Protein AF-A0A8T5UFG6-F1 (afdb_monomer_lite)

Secondary structure (DSSP, 8-state):
-HHHHHHHHHHHHHHHHHHHHHHHHHHHHHHHHHHHHHSTTSEEEHHHHHHHH---HHHHHHHHHHHHHTTS--SEEETTTTEEES-TTHHHH--HHHHHHHHHS-HHHHHHHHHHHHHHHHHHHHHHHHHHHHHHHHHHHHHTTS-HHHHHHHHHHHHHHHHHHHHHHHHHTT-

Sequence (175 aa):
LIKDFDIFINEFQDILIEKVKSSEEQILKAYVQMAIKAVARQVLTLNFLQNELKIKKQVIQKHLISLISADQLSGKYDPLLGIYYENPEALKELDEKELEVMTKMNFRVHRIIKRLKVFGNQYGSIFAIFSPLLAVVYYLFMLTGQNPGTILISGFFIGVLLFYILFKKRKEDKM

Structure (mmCIF, N/CA/C/O backbone):
data_AF-A0A8T5UFG6-F1
#
_entry.id   AF-A0A8T5UFG6-F1
#
loop_
_atom_site.group_PDB
_atom_site.id
_atom_site.type_symbol
_atom_site.label_atom_id
_atom_site.label_alt_id
_atom_site.label_comp_id
_atom_site.label_asym_id
_atom_site.label_entity_id
_atom_site.label_seq_id
_atom_site.pdbx_PDB_ins_code
_atom_site.Cartn_x
_atom_site.Cartn_y
_atom_site.Cartn_z
_atom_site.occupancy
_atom_site.B_iso_or_equiv
_atom_site.auth_seq_id
_atom_site.auth_comp_id
_atom_site.auth_asym_id
_atom_site.auth_atom_id
_atom_site.pdbx_PDB_model_num
ATOM 1 N N . LEU A 1 1 ? 32.143 6.592 -35.087 1.00 62.88 1 LEU A N 1
ATOM 2 C CA . LEU A 1 1 ? 32.709 6.502 -33.719 1.00 62.88 1 LEU A CA 1
ATOM 3 C C . LEU A 1 1 ? 31.945 7.360 -32.717 1.00 62.88 1 LEU A C 1
ATOM 5 O O . LEU A 1 1 ? 31.210 6.773 -31.946 1.00 62.88 1 LEU A O 1
ATOM 9 N N . ILE A 1 2 ? 32.033 8.700 -32.735 1.00 75.69 2 ILE A N 1
ATOM 10 C CA . ILE A 1 2 ? 31.283 9.535 -31.764 1.00 75.69 2 ILE A CA 1
ATOM 11 C C . ILE A 1 2 ? 29.762 9.437 -31.990 1.00 75.69 2 ILE A C 1
ATOM 13 O O . ILE A 1 2 ? 29.034 9.129 -31.059 1.00 75.69 2 ILE A O 1
ATOM 17 N N . LYS A 1 3 ? 29.289 9.558 -33.242 1.00 81.44 3 LYS A N 1
ATOM 18 C CA . LYS A 1 3 ? 27.859 9.391 -33.575 1.00 81.44 3 LYS A CA 1
ATOM 19 C C . LYS A 1 3 ? 27.294 8.012 -33.221 1.00 81.44 3 LYS A C 1
ATOM 21 O O . LYS A 1 3 ? 26.177 7.930 -32.733 1.00 81.44 3 LYS A O 1
ATOM 26 N N . ASP A 1 4 ? 28.051 6.944 -33.466 1.00 80.81 4 ASP A N 1
ATOM 27 C CA . ASP A 1 4 ? 27.601 5.577 -33.158 1.00 80.81 4 ASP A CA 1
ATOM 28 C C . ASP A 1 4 ? 27.523 5.349 -31.643 1.00 80.81 4 ASP A C 1
ATOM 30 O O . ASP A 1 4 ? 26.647 4.637 -31.164 1.00 80.81 4 ASP A O 1
ATOM 34 N N . PHE A 1 5 ? 28.408 6.001 -30.882 1.00 84.56 5 PHE A N 1
ATOM 35 C CA . PHE A 1 5 ? 28.354 6.005 -29.426 1.00 84.56 5 PHE A CA 1
ATOM 36 C C . PHE A 1 5 ? 27.149 6.800 -28.903 1.00 84.56 5 PHE A C 1
ATOM 38 O O . PHE A 1 5 ? 26.457 6.317 -28.015 1.00 84.56 5 PHE A O 1
ATOM 45 N N . ASP A 1 6 ? 26.834 7.960 -29.487 1.00 88.62 6 ASP A N 1
ATOM 46 C CA . ASP A 1 6 ? 25.639 8.734 -29.118 1.00 88.62 6 ASP A CA 1
ATOM 47 C C . ASP A 1 6 ? 24.341 7.960 -29.408 1.00 88.62 6 ASP A C 1
ATOM 49 O O . ASP A 1 6 ? 23.423 7.957 -28.588 1.00 88.62 6 ASP A O 1
ATOM 53 N N . ILE A 1 7 ? 24.271 7.256 -30.546 1.00 90.38 7 ILE A N 1
ATOM 54 C CA . ILE A 1 7 ? 23.140 6.376 -30.884 1.00 90.38 7 ILE A CA 1
ATOM 55 C C . ILE A 1 7 ? 23.021 5.248 -29.855 1.00 90.38 7 ILE A C 1
ATOM 57 O O . ILE A 1 7 ? 21.943 5.044 -29.305 1.00 90.38 7 ILE A O 1
ATOM 61 N N . PHE A 1 8 ? 24.130 4.579 -29.530 1.00 91.00 8 PHE A N 1
ATOM 62 C CA . PHE A 1 8 ? 24.151 3.528 -28.513 1.00 91.00 8 PHE A CA 1
ATOM 63 C C . PHE A 1 8 ? 23.683 4.030 -27.140 1.00 91.00 8 PHE A C 1
ATOM 65 O O . PHE A 1 8 ? 22.908 3.352 -26.469 1.00 91.00 8 PHE A O 1
ATOM 72 N N . ILE A 1 9 ? 24.122 5.217 -26.710 1.00 91.62 9 ILE A N 1
ATOM 73 C CA . ILE A 1 9 ? 23.697 5.798 -25.431 1.00 91.62 9 ILE A CA 1
ATOM 74 C C . ILE A 1 9 ? 22.194 6.084 -25.428 1.00 91.62 9 ILE A C 1
ATOM 76 O O . ILE A 1 9 ? 21.539 5.790 -24.429 1.00 91.62 9 ILE A O 1
ATOM 80 N N . ASN A 1 10 ? 21.639 6.601 -26.525 1.00 91.81 10 ASN A N 1
ATOM 81 C CA . ASN A 1 10 ? 20.203 6.861 -26.629 1.00 91.81 10 ASN A CA 1
ATOM 82 C C . ASN A 1 10 ? 19.388 5.561 -26.599 1.00 91.81 10 ASN A C 1
ATOM 84 O O . ASN A 1 10 ? 18.472 5.438 -25.791 1.00 91.81 10 ASN A O 1
ATOM 88 N N . GLU A 1 11 ? 19.772 4.555 -27.390 1.00 91.81 11 GLU A N 1
ATOM 89 C CA . GLU A 1 11 ? 19.110 3.243 -27.379 1.00 91.81 11 GLU A CA 1
ATOM 90 C C . GLU A 1 11 ? 19.194 2.581 -25.998 1.00 91.81 11 GLU A C 1
ATOM 92 O O . GLU A 1 11 ? 18.217 2.032 -25.491 1.00 91.81 11 GLU A O 1
ATOM 97 N N . PHE A 1 12 ? 20.350 2.670 -25.338 1.00 91.19 12 PHE A N 1
ATOM 98 C CA . PHE A 1 12 ? 20.525 2.131 -23.996 1.00 91.19 12 PHE A CA 1
ATOM 99 C C . PHE A 1 12 ? 19.663 2.865 -22.959 1.00 91.19 12 PHE A C 1
ATOM 101 O O . PHE A 1 12 ? 19.085 2.228 -22.075 1.00 91.19 12 PHE A O 1
ATOM 108 N N . GLN A 1 13 ? 19.537 4.191 -23.065 1.00 89.81 13 GLN A N 1
ATOM 109 C CA . GLN A 1 13 ? 18.635 4.973 -22.219 1.00 89.81 13 GLN A CA 1
ATOM 110 C C . GLN A 1 13 ? 17.173 4.577 -22.432 1.00 89.81 13 GLN A C 1
ATOM 112 O O . GLN A 1 13 ? 16.456 4.396 -21.447 1.00 89.81 13 GLN A O 1
ATOM 117 N N . ASP A 1 14 ? 16.748 4.368 -23.676 1.00 91.50 14 ASP A N 1
ATOM 118 C CA . ASP A 1 14 ? 15.386 3.934 -23.992 1.00 91.50 14 ASP A CA 1
ATOM 119 C C . ASP A 1 14 ? 15.078 2.557 -23.387 1.00 91.50 14 ASP A C 1
ATOM 121 O O . ASP A 1 14 ? 14.054 2.383 -22.717 1.00 91.50 14 ASP A O 1
ATOM 125 N N . ILE A 1 15 ? 16.009 1.603 -23.510 1.00 92.12 15 ILE A N 1
ATOM 126 C CA . ILE A 1 15 ? 15.894 0.274 -22.887 1.00 92.12 15 ILE A CA 1
ATOM 127 C C . ILE A 1 15 ? 15.788 0.394 -21.363 1.00 92.12 15 ILE A C 1
ATOM 129 O O . ILE A 1 15 ? 14.971 -0.285 -20.733 1.00 92.12 15 ILE A O 1
ATOM 133 N N . LEU A 1 16 ? 16.604 1.253 -20.743 1.00 89.62 16 LEU A N 1
ATOM 134 C CA . LEU A 1 16 ? 16.548 1.476 -19.300 1.00 89.62 16 LEU A CA 1
ATOM 135 C C . LEU A 1 16 ? 15.200 2.059 -18.872 1.00 89.62 16 LEU A C 1
ATOM 137 O O . LEU A 1 16 ? 14.622 1.586 -17.893 1.00 89.62 16 LEU A O 1
ATOM 141 N N . ILE A 1 17 ? 14.675 3.042 -19.603 1.00 90.38 17 ILE A N 1
ATOM 142 C CA . ILE A 1 17 ? 13.370 3.653 -19.321 1.00 90.38 17 ILE A CA 1
ATOM 143 C C . ILE A 1 17 ? 12.263 2.600 -19.405 1.00 90.38 17 ILE A C 1
ATOM 145 O O . ILE A 1 17 ? 11.424 2.505 -18.503 1.00 90.38 17 ILE A O 1
ATOM 149 N N . GLU A 1 18 ? 12.272 1.769 -20.446 1.00 90.38 18 GLU A N 1
ATOM 150 C CA . GLU A 1 18 ? 11.292 0.698 -20.606 1.00 90.38 18 GLU A CA 1
ATOM 151 C C . GLU A 1 18 ? 11.409 -0.349 -19.492 1.00 90.38 18 GLU A C 1
ATOM 153 O O . GLU A 1 18 ? 10.400 -0.785 -18.924 1.00 90.38 18 GLU A O 1
ATOM 158 N N . LYS A 1 19 ? 12.636 -0.699 -19.094 1.00 90.31 19 LYS A N 1
ATOM 159 C CA . LYS A 1 19 ? 12.868 -1.651 -18.008 1.00 90.31 19 LYS A CA 1
ATOM 160 C C . LYS A 1 19 ? 12.399 -1.117 -16.657 1.00 90.31 19 LYS A C 1
ATOM 162 O O . LYS A 1 19 ? 11.809 -1.877 -15.882 1.00 90.31 19 LYS A O 1
ATOM 167 N N . VAL A 1 20 ? 12.627 0.167 -16.380 1.00 88.00 20 VAL A N 1
ATOM 168 C CA . VAL A 1 20 ? 12.128 0.840 -15.171 1.00 88.00 20 VAL A CA 1
ATOM 169 C C . VAL A 1 20 ? 10.607 0.794 -15.159 1.00 88.00 20 VAL A C 1
ATOM 171 O O . VAL A 1 20 ? 10.026 0.312 -14.191 1.00 88.00 20 VAL A O 1
ATOM 174 N N . LYS A 1 21 ? 9.968 1.181 -16.266 1.00 89.19 21 LYS A N 1
ATOM 175 C CA . LYS A 1 21 ? 8.510 1.172 -16.409 1.00 89.19 21 LYS A CA 1
ATOM 176 C C . LYS A 1 21 ? 7.912 -0.223 -16.178 1.00 89.19 21 LYS A C 1
ATOM 178 O O . LYS A 1 21 ? 6.951 -0.374 -15.429 1.00 89.19 21 LYS A O 1
ATOM 183 N N . SER A 1 22 ? 8.500 -1.253 -16.786 1.00 89.62 22 SER A N 1
ATOM 184 C CA . SER A 1 22 ? 8.076 -2.645 -16.593 1.00 89.62 22 SER A CA 1
ATOM 185 C C . SER A 1 22 ? 8.241 -3.102 -15.137 1.00 89.62 22 SER A C 1
ATOM 187 O O . SER A 1 22 ? 7.373 -3.785 -14.591 1.00 89.62 22 SER A O 1
ATOM 189 N N . SER A 1 23 ? 9.323 -2.685 -14.475 1.00 88.12 23 SER A N 1
ATOM 190 C CA . SER A 1 23 ? 9.561 -3.001 -13.062 1.00 88.12 23 SER A CA 1
ATOM 191 C C . SER A 1 23 ? 8.552 -2.301 -12.146 1.00 88.12 23 SER A C 1
ATOM 193 O O . SER A 1 23 ? 8.026 -2.929 -11.228 1.00 88.12 23 SER A O 1
ATOM 195 N N . GLU A 1 24 ? 8.228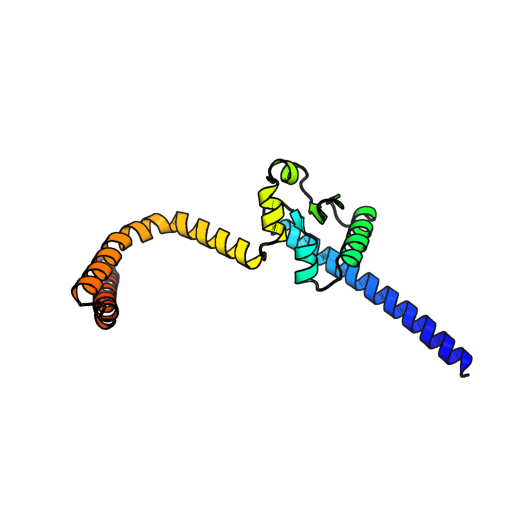 -1.032 -12.412 1.00 89.94 24 GLU A N 1
ATOM 196 C CA . GLU A 1 24 ? 7.191 -0.290 -11.686 1.00 89.94 24 GLU A CA 1
ATOM 197 C C . GLU A 1 24 ? 5.820 -0.972 -11.809 1.00 89.94 24 GLU A C 1
ATOM 199 O O . GLU A 1 24 ? 5.133 -1.141 -10.800 1.00 89.94 24 GLU A O 1
ATOM 204 N N . GLU A 1 25 ? 5.445 -1.441 -13.006 1.00 90.88 25 GLU A N 1
ATOM 205 C CA . GLU A 1 25 ? 4.206 -2.204 -13.224 1.00 90.88 25 GLU A CA 1
ATOM 206 C C . GLU A 1 25 ? 4.169 -3.502 -12.416 1.00 90.88 25 GLU A C 1
ATOM 208 O O . GLU A 1 25 ? 3.160 -3.805 -11.774 1.00 90.88 25 GLU A O 1
ATOM 213 N N . GLN A 1 26 ? 5.266 -4.260 -12.402 1.00 89.75 26 GLN A N 1
ATOM 214 C CA . GLN A 1 26 ? 5.349 -5.515 -11.652 1.00 89.75 26 GLN A CA 1
ATOM 215 C C . GLN A 1 26 ? 5.264 -5.293 -10.141 1.00 89.75 26 GLN A C 1
ATOM 217 O O . GLN A 1 26 ? 4.524 -6.004 -9.456 1.00 89.75 26 GLN A O 1
ATOM 222 N N . ILE A 1 27 ? 5.983 -4.292 -9.622 1.00 90.38 27 ILE A N 1
ATOM 223 C CA . ILE A 1 27 ? 5.945 -3.921 -8.203 1.00 90.38 27 ILE A CA 1
ATOM 224 C C . ILE A 1 27 ? 4.530 -3.495 -7.820 1.00 90.38 27 ILE A C 1
ATOM 226 O O . ILE A 1 27 ? 3.992 -3.973 -6.819 1.00 90.38 27 ILE A O 1
ATOM 230 N N . LEU A 1 28 ? 3.907 -2.635 -8.629 1.00 92.31 28 LEU A N 1
ATOM 231 C CA . LEU A 1 28 ? 2.553 -2.160 -8.382 1.00 92.31 28 LEU A CA 1
ATOM 232 C C . LEU A 1 28 ? 1.552 -3.317 -8.369 1.00 92.31 28 LEU A C 1
ATOM 234 O O . LEU A 1 28 ? 0.758 -3.415 -7.437 1.00 92.31 28 LEU A O 1
ATOM 238 N N . LYS A 1 29 ? 1.621 -4.219 -9.353 1.00 92.06 29 LYS A N 1
ATOM 239 C CA . LYS A 1 29 ? 0.773 -5.414 -9.426 1.00 92.06 29 LYS A CA 1
ATOM 240 C C . LYS A 1 29 ? 0.902 -6.271 -8.170 1.00 92.06 29 LYS A C 1
ATOM 242 O O . LYS A 1 29 ? -0.104 -6.565 -7.526 1.00 92.06 29 LYS A O 1
ATOM 247 N N . ALA A 1 30 ? 2.129 -6.654 -7.814 1.00 86.88 30 ALA A N 1
ATOM 248 C CA . ALA A 1 30 ? 2.387 -7.503 -6.655 1.00 86.88 30 ALA A CA 1
ATOM 249 C C . ALA A 1 30 ? 1.895 -6.842 -5.359 1.00 86.88 30 ALA A C 1
ATOM 251 O O . ALA A 1 30 ? 1.251 -7.483 -4.525 1.00 86.88 30 ALA A O 1
ATOM 252 N N . TYR A 1 31 ? 2.141 -5.538 -5.216 1.00 88.81 31 TYR A N 1
ATOM 253 C CA . TYR A 1 31 ? 1.712 -4.781 -4.049 1.00 88.81 31 TYR A CA 1
ATOM 254 C C . TYR A 1 31 ? 0.189 -4.672 -3.960 1.00 88.81 31 TYR A C 1
ATOM 256 O O . TYR A 1 31 ? -0.369 -4.920 -2.894 1.00 88.81 31 TYR A O 1
ATOM 264 N N . VAL A 1 32 ? -0.501 -4.355 -5.061 1.00 88.62 32 VAL A N 1
ATOM 265 C CA . VAL A 1 32 ? -1.969 -4.259 -5.105 1.00 88.62 32 VAL A CA 1
ATOM 266 C C . VAL A 1 32 ? -2.606 -5.603 -4.761 1.00 88.62 32 VAL A C 1
ATOM 268 O O . VAL A 1 32 ? -3.447 -5.648 -3.867 1.00 88.62 32 VAL A O 1
ATOM 271 N N . GLN A 1 33 ? -2.156 -6.703 -5.372 1.00 87.56 33 GLN A N 1
ATOM 272 C CA . GLN A 1 33 ? -2.685 -8.049 -5.105 1.00 87.56 33 GLN A CA 1
ATOM 273 C C . GLN A 1 33 ? -2.524 -8.479 -3.639 1.00 87.56 33 GLN A C 1
ATOM 275 O O . GLN A 1 33 ? -3.372 -9.193 -3.095 1.00 87.56 33 GLN A O 1
ATOM 280 N N . MET A 1 34 ? -1.445 -8.046 -2.983 1.00 84.94 34 MET A N 1
ATOM 281 C CA . MET A 1 34 ? -1.225 -8.281 -1.557 1.00 84.94 34 MET A CA 1
ATOM 282 C C . MET A 1 34 ? -2.084 -7.349 -0.689 1.00 84.94 34 MET A C 1
ATOM 284 O O . MET A 1 34 ? -2.760 -7.798 0.238 1.00 84.94 34 MET A O 1
ATOM 288 N N . ALA A 1 35 ? -2.050 -6.045 -0.966 1.00 81.56 35 ALA A N 1
ATOM 289 C CA . ALA A 1 35 ? -2.662 -5.020 -0.131 1.00 81.56 35 ALA A CA 1
ATOM 290 C C . ALA A 1 35 ? -4.192 -5.082 -0.174 1.00 81.56 35 ALA A C 1
ATOM 292 O O . ALA A 1 35 ? -4.830 -4.945 0.867 1.00 81.56 35 ALA A O 1
ATOM 293 N N . ILE A 1 36 ? -4.785 -5.356 -1.339 1.00 81.31 36 ILE A N 1
ATOM 294 C CA . ILE A 1 36 ? -6.241 -5.377 -1.524 1.00 81.31 36 ILE A CA 1
ATOM 295 C C . ILE A 1 36 ? -6.917 -6.426 -0.634 1.00 81.31 36 ILE A C 1
ATOM 297 O O . ILE A 1 36 ? -7.948 -6.155 -0.023 1.00 81.31 36 ILE A O 1
ATOM 301 N N . LYS A 1 37 ? -6.273 -7.586 -0.451 1.00 77.38 37 LYS A N 1
ATOM 302 C CA . LYS A 1 37 ? -6.733 -8.664 0.438 1.00 77.38 37 LYS A CA 1
ATOM 303 C C . LYS A 1 37 ? -6.608 -8.303 1.918 1.00 77.38 37 LYS A C 1
ATOM 305 O O . LYS A 1 37 ? -7.325 -8.848 2.751 1.00 77.38 37 LYS A O 1
ATOM 310 N N . ALA A 1 38 ? -5.689 -7.400 2.255 1.00 73.69 38 ALA A N 1
ATOM 311 C CA . ALA A 1 38 ? -5.420 -6.976 3.625 1.00 73.69 38 ALA A CA 1
ATOM 312 C C . ALA A 1 38 ? -6.275 -5.777 4.076 1.00 73.69 38 ALA A C 1
ATOM 314 O O . ALA A 1 38 ? -6.304 -5.465 5.273 1.00 73.69 38 ALA A O 1
ATOM 315 N N . VAL A 1 39 ? -6.947 -5.087 3.149 1.00 70.00 39 VAL A N 1
ATOM 316 C CA . VAL A 1 39 ? -7.818 -3.948 3.452 1.00 70.00 39 VAL A CA 1
ATOM 317 C C . VAL A 1 39 ? -9.261 -4.417 3.607 1.00 70.00 39 VAL A C 1
ATOM 319 O O . VAL A 1 39 ? -9.817 -5.105 2.754 1.00 70.00 39 VAL A O 1
ATOM 322 N N . ALA A 1 40 ? -9.889 -4.019 4.716 1.00 57.09 40 ALA A N 1
ATOM 323 C CA . ALA A 1 40 ? -11.307 -4.266 4.930 1.00 57.09 40 ALA A CA 1
ATOM 324 C C . ALA A 1 40 ? -12.095 -3.566 3.817 1.00 57.09 40 ALA A C 1
ATOM 326 O O . ALA A 1 40 ? -11.995 -2.348 3.703 1.00 57.09 40 ALA A O 1
ATOM 327 N N . ARG A 1 41 ? -12.857 -4.344 3.037 1.00 68.31 41 ARG A N 1
ATOM 328 C CA . ARG A 1 41 ? -13.640 -3.938 1.851 1.00 68.31 41 ARG A CA 1
ATOM 329 C C . ARG A 1 41 ? -12.914 -3.942 0.499 1.00 68.31 41 ARG A C 1
ATOM 331 O O . ARG A 1 41 ? -13.543 -3.583 -0.484 1.00 68.31 41 ARG A O 1
ATOM 338 N N . GLN A 1 42 ? -11.656 -4.391 0.413 1.00 80.38 42 GLN A N 1
ATOM 339 C CA . GLN A 1 42 ? -10.952 -4.529 -0.876 1.00 80.38 42 GLN A CA 1
ATOM 340 C C . GLN A 1 42 ? -10.967 -3.232 -1.714 1.00 80.38 42 GLN A C 1
ATOM 342 O O . GLN A 1 42 ? -11.257 -3.254 -2.910 1.00 80.38 42 GLN A O 1
ATOM 347 N N . VAL A 1 43 ? -10.652 -2.100 -1.070 1.00 82.88 43 VAL A N 1
ATOM 348 C CA . VAL A 1 43 ? -10.502 -0.782 -1.710 1.00 82.88 43 VAL A CA 1
ATOM 349 C C . VAL A 1 43 ? -9.129 -0.202 -1.375 1.00 82.88 43 VAL A C 1
ATOM 351 O O . VAL A 1 43 ? -8.707 -0.210 -0.219 1.00 82.88 43 VAL A O 1
ATOM 354 N N . LEU A 1 44 ? -8.430 0.322 -2.379 1.00 85.56 44 LEU A N 1
ATOM 355 C CA . LEU A 1 44 ? -7.141 1.000 -2.255 1.00 85.56 44 LEU A CA 1
ATOM 356 C C . LEU A 1 44 ? -7.220 2.388 -2.882 1.00 85.56 44 LEU A C 1
ATOM 358 O O . LEU A 1 44 ? -7.664 2.543 -4.015 1.00 85.56 44 LEU A O 1
ATOM 362 N N . THR A 1 45 ? -6.740 3.404 -2.170 1.00 86.25 45 THR A N 1
ATOM 363 C CA . THR A 1 45 ? -6.658 4.768 -2.705 1.00 86.25 45 THR A CA 1
ATOM 364 C C . THR A 1 45 ? -5.320 4.997 -3.407 1.00 86.25 45 THR A C 1
ATOM 366 O O . THR A 1 45 ? -4.283 4.463 -3.003 1.00 86.25 45 THR A O 1
ATOM 369 N N . LEU A 1 46 ? -5.301 5.852 -4.430 1.00 86.31 46 LEU A N 1
ATOM 370 C CA . LEU A 1 46 ? -4.058 6.269 -5.085 1.00 86.31 46 LEU A CA 1
ATOM 371 C C . LEU A 1 46 ? -3.091 6.961 -4.120 1.00 86.31 46 LEU A C 1
ATOM 373 O O . LEU A 1 46 ? -1.882 6.789 -4.244 1.00 86.31 46 LEU A O 1
ATOM 377 N N . ASN A 1 47 ? -3.605 7.728 -3.152 1.00 82.06 47 ASN A N 1
ATOM 378 C CA . ASN A 1 47 ? -2.778 8.367 -2.123 1.00 82.06 47 ASN A CA 1
ATOM 379 C C . ASN A 1 47 ? -2.020 7.326 -1.301 1.00 82.06 47 ASN A C 1
ATOM 381 O O . ASN A 1 47 ? -0.838 7.502 -1.015 1.00 82.06 47 ASN A O 1
ATOM 385 N N . PHE A 1 48 ? -2.699 6.239 -0.934 1.00 83.19 48 PHE A N 1
ATOM 386 C CA . PHE A 1 48 ? -2.083 5.143 -0.207 1.00 83.19 48 PHE A CA 1
ATOM 387 C C . PHE A 1 48 ? -0.973 4.487 -1.036 1.00 83.19 48 PHE A C 1
ATOM 389 O O . PHE A 1 48 ? 0.156 4.379 -0.562 1.00 83.19 48 PHE A O 1
ATOM 396 N N . LEU A 1 49 ? -1.258 4.145 -2.297 1.00 86.81 49 LEU A N 1
ATOM 397 C CA . LEU A 1 49 ? -0.271 3.544 -3.199 1.00 86.81 49 LEU A CA 1
ATOM 398 C C . LEU A 1 49 ? 0.932 4.465 -3.444 1.00 86.81 49 LEU A C 1
ATOM 400 O O . LEU A 1 49 ? 2.070 4.004 -3.416 1.00 86.81 49 LEU A O 1
ATOM 404 N N . GLN A 1 50 ? 0.704 5.768 -3.623 1.00 88.12 50 GLN A N 1
ATOM 405 C CA . GLN A 1 50 ? 1.781 6.748 -3.764 1.00 88.12 50 GLN A CA 1
ATOM 406 C C . GLN A 1 50 ? 2.662 6.806 -2.515 1.00 88.12 50 GLN A C 1
ATOM 408 O O . GLN A 1 50 ? 3.883 6.833 -2.638 1.00 88.12 50 GLN A O 1
ATOM 413 N N . ASN A 1 51 ? 2.070 6.862 -1.322 1.00 85.44 51 ASN A N 1
ATOM 414 C CA . ASN A 1 51 ? 2.834 7.000 -0.082 1.00 85.44 51 ASN A CA 1
ATOM 415 C C . ASN A 1 51 ? 3.707 5.771 0.197 1.00 85.44 51 ASN A C 1
ATOM 417 O O . ASN A 1 51 ? 4.818 5.912 0.705 1.00 85.44 51 ASN A O 1
ATOM 421 N N . GLU A 1 52 ? 3.217 4.583 -0.148 1.00 82.81 52 GLU A N 1
ATOM 422 C CA . GLU A 1 52 ? 3.914 3.321 0.099 1.00 82.81 52 GLU A CA 1
ATOM 423 C C . GLU A 1 52 ? 4.969 3.022 -0.974 1.00 82.81 52 GLU A C 1
ATOM 425 O O . GLU A 1 52 ? 6.097 2.659 -0.645 1.00 82.81 52 GLU A O 1
ATOM 430 N N . LEU A 1 53 ? 4.640 3.224 -2.254 1.00 87.00 53 LEU A N 1
ATOM 431 C CA . LEU A 1 53 ? 5.533 2.895 -3.371 1.00 87.00 53 LEU A CA 1
ATOM 432 C C . LEU A 1 53 ? 6.437 4.060 -3.792 1.00 87.00 53 LEU A C 1
ATOM 434 O O . LEU A 1 53 ? 7.393 3.854 -4.532 1.00 87.00 53 LEU A O 1
ATOM 438 N N . LYS A 1 54 ? 6.144 5.287 -3.345 1.00 89.06 54 LYS A N 1
ATOM 439 C CA . LYS A 1 54 ? 6.812 6.537 -3.760 1.00 89.06 54 LYS A CA 1
ATOM 440 C C . LYS A 1 54 ? 6.764 6.813 -5.273 1.00 89.06 54 LYS A C 1
ATOM 442 O O . LYS A 1 54 ? 7.506 7.657 -5.768 1.00 89.06 54 LYS A O 1
ATOM 447 N N . ILE A 1 55 ? 5.854 6.162 -5.997 1.00 88.81 55 ILE A N 1
ATOM 448 C CA . ILE A 1 55 ? 5.604 6.384 -7.428 1.00 88.81 55 ILE A CA 1
ATOM 449 C C . ILE A 1 55 ? 4.595 7.532 -7.588 1.00 88.81 55 ILE A C 1
ATOM 451 O O . ILE A 1 55 ? 3.658 7.675 -6.801 1.00 88.81 55 ILE A O 1
ATOM 455 N N . LYS A 1 56 ? 4.760 8.376 -8.612 1.00 90.12 56 LYS A N 1
ATOM 456 C CA . LYS A 1 56 ? 3.828 9.485 -8.895 1.00 90.12 56 LYS A CA 1
ATOM 457 C C . LYS A 1 56 ? 2.417 8.955 -9.189 1.00 90.12 56 LYS A C 1
ATOM 459 O O . LYS A 1 56 ? 2.267 8.008 -9.955 1.00 90.12 56 LYS A O 1
ATOM 464 N N . LYS A 1 57 ? 1.366 9.619 -8.685 1.00 87.25 57 LYS A N 1
ATOM 465 C CA . LYS A 1 57 ? -0.038 9.180 -8.885 1.00 87.25 57 LYS A CA 1
ATOM 466 C C . LYS A 1 57 ? -0.414 8.963 -10.350 1.00 87.25 57 LYS A C 1
ATOM 468 O O . LYS A 1 57 ? -1.075 7.986 -10.663 1.00 87.25 57 LYS A O 1
ATOM 473 N N . GLN A 1 58 ? 0.029 9.855 -11.236 1.00 88.50 58 GLN A N 1
ATOM 474 C CA . GLN A 1 58 ? -0.236 9.775 -12.679 1.00 88.50 58 GLN A CA 1
ATOM 475 C C . GLN A 1 58 ? 0.331 8.486 -13.292 1.00 88.50 58 GLN A C 1
ATOM 477 O O . GLN A 1 58 ? -0.299 7.855 -14.136 1.00 88.50 58 GLN A O 1
ATOM 482 N N . VAL A 1 59 ? 1.517 8.087 -12.829 1.00 89.19 59 VAL A N 1
ATOM 483 C CA . VAL A 1 59 ? 2.214 6.876 -13.266 1.00 89.19 59 VAL A CA 1
ATOM 484 C C . VAL A 1 59 ? 1.488 5.645 -12.717 1.00 89.19 59 VAL A C 1
ATOM 486 O O . VAL A 1 59 ? 1.133 4.758 -13.487 1.00 89.19 59 VAL A O 1
ATOM 489 N N . ILE A 1 60 ? 1.121 5.651 -11.429 1.00 90.38 60 ILE A N 1
ATOM 490 C CA . ILE A 1 60 ? 0.302 4.592 -10.811 1.00 90.38 60 ILE A CA 1
ATOM 491 C C . ILE A 1 60 ? -1.030 4.419 -11.548 1.00 90.38 60 ILE A C 1
ATOM 493 O O . ILE A 1 60 ? -1.403 3.298 -11.864 1.00 90.38 60 ILE A O 1
ATOM 497 N N . GLN A 1 61 ? -1.736 5.508 -11.857 1.00 90.69 61 GLN A N 1
ATOM 498 C CA . GLN A 1 61 ? -2.994 5.467 -12.602 1.00 90.69 61 GLN A CA 1
ATOM 499 C C . GLN A 1 61 ? -2.810 4.803 -13.970 1.00 90.69 61 GLN A C 1
ATOM 501 O O . GLN A 1 61 ? -3.567 3.900 -14.319 1.00 90.69 61 GLN A O 1
ATOM 506 N N . LYS A 1 62 ? -1.793 5.221 -14.734 1.00 91.75 62 LYS A N 1
ATOM 507 C CA . LYS A 1 62 ? -1.495 4.641 -16.050 1.00 91.75 62 LYS A CA 1
ATOM 508 C C . LYS A 1 62 ? -1.210 3.142 -15.948 1.00 91.75 62 LYS A C 1
ATOM 510 O O . LYS A 1 62 ? -1.731 2.368 -16.747 1.00 91.75 62 LYS A O 1
ATOM 515 N N . HIS A 1 63 ? -0.432 2.736 -14.951 1.00 92.50 63 HIS A N 1
ATOM 516 C CA . HIS A 1 63 ? -0.099 1.334 -14.724 1.00 92.50 63 HIS A CA 1
ATOM 517 C C . HIS A 1 63 ? -1.286 0.509 -14.233 1.00 92.50 63 HIS A C 1
ATOM 519 O O . HIS A 1 63 ? -1.475 -0.595 -14.723 1.00 92.50 63 HIS A O 1
ATOM 525 N N . LEU A 1 64 ? -2.129 1.034 -13.340 1.00 90.62 64 LEU A N 1
ATOM 526 C CA . LEU A 1 64 ? -3.362 0.357 -12.927 1.00 90.62 64 LEU A CA 1
ATOM 527 C C . LEU A 1 64 ? -4.277 0.111 -14.127 1.00 90.62 64 LEU A C 1
ATOM 529 O O . LEU A 1 64 ? -4.736 -1.009 -14.311 1.00 90.62 64 LEU A O 1
ATOM 533 N N . ILE A 1 65 ? -4.493 1.123 -14.971 1.00 89.94 65 ILE A N 1
ATOM 534 C CA . ILE A 1 65 ? -5.313 0.983 -16.183 1.00 89.94 65 ILE A CA 1
ATOM 535 C C . ILE A 1 65 ? -4.712 -0.072 -17.121 1.00 89.94 65 ILE A C 1
ATOM 537 O O . ILE A 1 65 ? -5.443 -0.928 -17.614 1.00 89.94 65 ILE A O 1
ATOM 541 N N . SER A 1 66 ? -3.393 -0.041 -17.332 1.00 90.94 66 SER A N 1
ATOM 542 C CA . SER A 1 66 ? -2.664 -1.028 -18.143 1.00 90.94 66 SER A CA 1
ATOM 543 C C . SER A 1 66 ? -2.854 -2.454 -17.609 1.00 90.94 66 SER A C 1
ATOM 545 O O . SER A 1 66 ? -3.265 -3.351 -18.340 1.00 90.94 66 SER A O 1
ATOM 547 N N . LEU A 1 67 ? -2.642 -2.650 -16.305 1.00 91.44 67 LEU A N 1
ATOM 548 C CA . LEU A 1 67 ? -2.745 -3.945 -15.635 1.00 91.44 67 LEU A CA 1
ATOM 549 C C . LEU A 1 67 ? -4.177 -4.497 -15.614 1.00 91.44 67 LEU A C 1
ATOM 551 O O . LEU A 1 67 ? -4.353 -5.704 -15.759 1.00 91.44 67 LEU A O 1
ATOM 555 N N . ILE A 1 68 ? -5.186 -3.637 -15.449 1.00 90.50 68 ILE A N 1
ATOM 556 C CA . ILE A 1 68 ? -6.604 -4.023 -15.533 1.00 90.50 68 ILE A CA 1
ATOM 557 C C . ILE A 1 68 ? -6.953 -4.417 -16.970 1.00 90.50 68 ILE A C 1
ATOM 559 O O . ILE A 1 68 ? -7.566 -5.451 -17.189 1.00 90.50 68 ILE A O 1
ATOM 563 N N . SER A 1 69 ? -6.520 -3.626 -17.956 1.00 88.19 69 SER A N 1
ATOM 564 C CA . SER A 1 69 ? -6.790 -3.903 -19.377 1.00 88.19 69 SER A CA 1
ATOM 565 C C . SER A 1 69 ? -6.126 -5.194 -19.862 1.00 88.19 69 SER A C 1
ATOM 567 O O . SER A 1 69 ? -6.600 -5.813 -20.806 1.00 88.19 69 SER A O 1
ATOM 569 N N . ALA A 1 70 ? -5.022 -5.590 -19.228 1.00 89.81 70 ALA A N 1
ATOM 570 C CA . ALA A 1 70 ? -4.312 -6.835 -19.494 1.00 89.81 70 ALA A CA 1
ATOM 571 C C . ALA A 1 70 ? -4.824 -8.028 -18.656 1.00 89.81 70 ALA A C 1
ATOM 573 O O . ALA A 1 70 ? -4.123 -9.037 -18.565 1.00 89.81 70 ALA A O 1
ATOM 574 N N . ASP A 1 71 ? -5.979 -7.899 -17.988 1.00 87.94 71 ASP A N 1
ATOM 575 C CA . ASP A 1 71 ? -6.575 -8.899 -17.084 1.00 87.94 71 ASP A CA 1
ATOM 576 C C . ASP A 1 71 ? -5.628 -9.387 -15.967 1.00 87.94 71 ASP A C 1
ATOM 578 O O . ASP A 1 71 ? -5.769 -10.472 -15.401 1.00 87.94 71 ASP A O 1
ATOM 582 N N . GLN A 1 72 ? -4.628 -8.576 -15.610 1.00 87.56 72 GLN A N 1
ATOM 583 C CA . GLN A 1 72 ? -3.655 -8.907 -14.567 1.00 87.56 72 GLN A CA 1
ATOM 584 C C . GLN A 1 72 ? -4.108 -8.483 -13.165 1.00 87.56 72 GLN A C 1
ATOM 586 O O . GLN A 1 72 ? -3.553 -8.956 -12.165 1.00 87.56 72 GLN A O 1
ATOM 591 N N . LEU A 1 73 ? -5.091 -7.587 -13.099 1.00 89.38 73 LEU A N 1
ATOM 592 C CA . LEU A 1 73 ? -5.776 -7.138 -11.895 1.00 89.38 73 LEU A CA 1
ATOM 593 C C . LEU A 1 73 ? -7.282 -7.307 -12.105 1.00 89.38 73 LEU A C 1
ATOM 595 O O . LEU A 1 73 ? -7.825 -6.816 -13.086 1.00 89.38 73 LEU A O 1
ATOM 599 N N . SER A 1 74 ? -7.948 -7.991 -11.175 1.00 86.12 74 SER A N 1
ATOM 600 C CA . SER A 1 74 ? -9.379 -8.317 -11.261 1.00 86.12 74 SER A CA 1
ATOM 601 C C . SER A 1 74 ? -10.307 -7.172 -10.850 1.00 86.12 74 SER A C 1
ATOM 603 O O . SER A 1 74 ? -11.522 -7.276 -11.003 1.00 86.12 74 SER A O 1
ATOM 605 N N . GLY A 1 75 ? -9.758 -6.104 -10.272 1.00 85.69 75 GLY A N 1
ATOM 606 C CA . GLY A 1 75 ? -10.527 -4.956 -9.814 1.00 85.69 75 GLY A CA 1
ATOM 607 C C . GLY A 1 75 ? -10.794 -3.923 -10.899 1.00 85.69 75 GLY A C 1
ATOM 608 O O . GLY A 1 75 ? -10.309 -3.996 -12.025 1.00 85.69 75 GLY A O 1
ATOM 609 N N . LYS A 1 76 ? -11.565 -2.909 -10.524 1.00 86.88 76 LYS A N 1
ATOM 610 C CA . LYS A 1 76 ? -11.849 -1.729 -11.334 1.00 86.88 76 LYS A CA 1
ATOM 611 C C . LYS A 1 76 ? -11.165 -0.513 -10.728 1.00 86.88 76 LYS A C 1
ATOM 613 O O . LYS A 1 76 ? -10.919 -0.444 -9.524 1.00 86.88 76 LYS A O 1
ATOM 618 N N . TYR A 1 77 ? -10.867 0.457 -11.580 1.00 86.06 77 TYR A N 1
ATOM 619 C CA . TYR A 1 77 ? -10.318 1.742 -11.175 1.00 86.06 77 TYR A CA 1
ATOM 620 C C . TYR A 1 77 ? -11.348 2.840 -11.440 1.00 86.06 77 TYR A C 1
ATOM 622 O O . TYR A 1 77 ? -11.858 2.943 -12.555 1.00 86.06 77 TYR A O 1
ATOM 630 N N . ASP A 1 78 ? -11.645 3.645 -10.422 1.00 83.00 78 ASP A N 1
ATOM 631 C CA . ASP A 1 78 ? -12.458 4.854 -10.541 1.00 83.00 78 ASP A CA 1
ATOM 632 C C . ASP A 1 78 ? -11.535 6.085 -10.623 1.00 83.00 78 ASP A C 1
ATOM 634 O O . ASP A 1 78 ? -10.873 6.424 -9.632 1.00 83.00 78 ASP A O 1
ATOM 638 N N . PRO A 1 79 ? -11.470 6.770 -11.781 1.00 78.44 79 PRO A N 1
ATOM 639 C CA . PRO A 1 79 ? -10.634 7.951 -11.952 1.00 78.44 79 PRO A CA 1
ATOM 640 C C . PRO A 1 79 ? -11.099 9.177 -11.161 1.00 78.44 79 PRO A C 1
ATOM 642 O O . PRO A 1 79 ? -10.257 10.006 -10.824 1.00 78.44 79 PRO A O 1
ATOM 645 N N . LEU A 1 80 ? -12.402 9.313 -10.891 1.00 75.69 80 LEU A N 1
ATOM 646 C CA . LEU A 1 80 ? -12.967 10.472 -10.192 1.00 75.69 80 LEU A CA 1
ATOM 647 C C . LEU A 1 80 ? -12.619 10.417 -8.709 1.00 75.69 80 LEU A C 1
ATOM 649 O O . LEU A 1 80 ? -12.196 11.411 -8.123 1.00 75.69 80 LEU A O 1
ATOM 653 N N . LEU A 1 81 ? -12.756 9.231 -8.120 1.00 75.31 81 LEU A N 1
ATOM 654 C CA . LEU A 1 81 ? -12.465 8.995 -6.708 1.00 75.31 81 LEU A CA 1
ATOM 655 C C . LEU A 1 81 ? -10.988 8.646 -6.460 1.00 75.31 81 LEU A C 1
ATOM 657 O O . LEU A 1 81 ? -10.510 8.715 -5.327 1.00 75.31 81 LEU A O 1
ATOM 661 N N . GLY A 1 82 ? -10.242 8.283 -7.507 1.00 81.75 82 GLY A N 1
ATOM 662 C CA . GLY A 1 82 ? -8.835 7.902 -7.409 1.00 81.75 82 GLY A CA 1
ATOM 663 C C . GLY A 1 82 ? -8.637 6.622 -6.598 1.00 81.75 82 GLY A C 1
ATOM 664 O O . GLY A 1 82 ? -7.706 6.535 -5.789 1.00 81.75 82 GLY A O 1
ATOM 665 N N . ILE A 1 83 ? -9.525 5.645 -6.787 1.00 86.62 83 ILE A N 1
ATOM 666 C CA . ILE A 1 83 ? -9.547 4.388 -6.033 1.00 86.62 83 ILE A CA 1
ATOM 667 C C . ILE A 1 83 ? -9.534 3.176 -6.961 1.00 86.62 83 ILE A C 1
ATOM 669 O O . ILE A 1 83 ? -10.156 3.164 -8.020 1.00 86.62 83 ILE A O 1
ATOM 673 N N . TYR A 1 84 ? -8.833 2.136 -6.531 1.00 87.19 84 TYR A N 1
ATOM 674 C CA . TYR A 1 84 ? -8.903 0.791 -7.086 1.00 87.19 84 TYR A CA 1
ATOM 675 C C . TYR A 1 84 ? -9.725 -0.089 -6.141 1.00 87.19 84 TYR A C 1
ATOM 677 O O . TYR A 1 84 ? -9.484 -0.075 -4.932 1.00 87.19 84 TYR A O 1
ATOM 685 N N . TYR A 1 85 ? -10.679 -0.851 -6.667 1.00 86.81 85 TYR A N 1
ATOM 686 C CA . TYR A 1 85 ? -11.563 -1.701 -5.871 1.00 86.81 85 TYR A CA 1
ATOM 687 C C . TYR A 1 85 ? -11.840 -3.035 -6.566 1.00 86.81 85 TYR A C 1
ATOM 689 O O . TYR A 1 85 ? -12.031 -3.084 -7.778 1.00 86.81 85 TYR A O 1
ATOM 697 N N . GLU A 1 86 ? -11.893 -4.123 -5.798 1.00 85.38 86 GLU A N 1
ATOM 698 C CA . GLU A 1 86 ? -12.265 -5.454 -6.318 1.00 85.38 86 GLU A CA 1
ATOM 699 C C . GLU A 1 86 ? -13.718 -5.821 -6.016 1.00 85.38 86 GLU A C 1
ATOM 701 O O . GLU A 1 86 ? -14.341 -6.537 -6.797 1.00 85.38 86 GLU A O 1
ATOM 706 N N . ASN A 1 87 ? -14.293 -5.274 -4.940 1.00 80.31 87 ASN A N 1
ATOM 707 C CA . ASN A 1 87 ? -15.692 -5.490 -4.597 1.00 80.31 87 ASN A CA 1
ATOM 708 C C . ASN A 1 87 ? -16.544 -4.246 -4.935 1.00 80.31 87 ASN A C 1
ATOM 710 O O . ASN A 1 87 ? -16.360 -3.202 -4.308 1.00 80.31 87 ASN A O 1
ATOM 714 N N . PRO A 1 88 ? -17.495 -4.327 -5.885 1.00 68.81 88 PRO A N 1
ATOM 715 C CA . PRO A 1 88 ? -18.373 -3.210 -6.238 1.00 68.81 88 PRO A CA 1
ATOM 716 C C . PRO A 1 88 ? -19.410 -2.865 -5.155 1.00 68.81 88 PRO A C 1
ATOM 718 O O . PRO A 1 88 ? -19.910 -1.742 -5.133 1.00 68.81 88 PRO A O 1
ATOM 721 N N . GLU A 1 89 ? -19.731 -3.783 -4.240 1.00 67.44 89 GLU A N 1
ATOM 722 C CA . GLU A 1 89 ? -20.646 -3.518 -3.119 1.00 67.44 89 GLU A CA 1
ATOM 723 C C . GLU A 1 89 ? -20.004 -2.622 -2.055 1.00 67.44 89 GLU A C 1
ATOM 725 O O . GLU A 1 89 ? -20.698 -1.851 -1.394 1.00 67.44 89 GLU A O 1
ATOM 730 N N . ALA A 1 90 ? -18.668 -2.628 -1.963 1.00 60.66 90 ALA A N 1
ATOM 731 C CA . ALA A 1 90 ? -17.922 -1.768 -1.050 1.00 60.66 90 ALA A CA 1
ATOM 732 C C . ALA A 1 90 ? -18.193 -0.276 -1.289 1.00 60.66 90 ALA A C 1
ATOM 734 O O . ALA A 1 90 ? -18.206 0.497 -0.335 1.00 60.66 90 ALA A O 1
ATOM 735 N N . LEU A 1 91 ? -18.439 0.124 -2.541 1.00 59.81 91 LEU A N 1
ATOM 736 C CA . LEU A 1 91 ? -18.711 1.515 -2.913 1.00 59.81 91 LEU A CA 1
ATOM 737 C C . LEU A 1 91 ? -20.086 2.008 -2.452 1.00 59.81 91 LEU A C 1
ATOM 739 O O . LEU A 1 91 ? -20.265 3.208 -2.292 1.00 59.81 91 LEU A O 1
ATOM 743 N N . LYS A 1 92 ? -21.050 1.105 -2.232 1.00 59.66 92 LYS A N 1
ATOM 744 C CA . LYS A 1 92 ? -22.404 1.470 -1.785 1.00 59.66 92 LYS A CA 1
ATOM 745 C C . LYS A 1 92 ? -22.490 1.684 -0.273 1.00 59.66 92 LYS A C 1
ATOM 747 O O . LYS A 1 92 ? -23.352 2.426 0.181 1.00 59.66 92 LYS A O 1
ATOM 752 N N . GLU A 1 93 ? -21.612 1.039 0.494 1.00 55.50 93 GLU A N 1
ATOM 753 C CA . GLU A 1 93 ? -21.525 1.185 1.957 1.00 55.50 93 GLU A CA 1
ATOM 754 C C . GLU A 1 93 ? -20.513 2.248 2.411 1.00 55.50 93 GLU A C 1
ATOM 756 O O . GLU A 1 93 ? -20.456 2.594 3.592 1.00 55.50 93 GLU A O 1
ATOM 761 N N . LEU A 1 94 ? -19.671 2.730 1.498 1.00 57.12 94 LEU A N 1
ATOM 762 C CA . LEU A 1 94 ? -18.680 3.764 1.761 1.00 57.12 94 LEU A CA 1
ATOM 763 C C . LEU A 1 94 ? -19.366 5.140 1.740 1.00 57.12 94 LEU A C 1
ATOM 765 O O . LEU A 1 94 ? -19.494 5.768 0.694 1.00 57.12 94 LEU A O 1
ATOM 769 N N . ASP A 1 95 ? -19.812 5.590 2.914 1.00 53.56 95 ASP A N 1
ATOM 770 C CA . ASP A 1 95 ? -20.340 6.942 3.131 1.00 53.56 95 ASP A CA 1
ATOM 771 C C . ASP A 1 95 ? -19.293 7.989 2.689 1.00 53.56 95 ASP A C 1
ATOM 773 O O . ASP A 1 95 ? -18.092 7.816 2.921 1.00 53.56 95 ASP A O 1
ATOM 777 N N . GLU A 1 96 ? -19.716 9.078 2.046 1.00 53.00 96 GLU A N 1
ATOM 778 C CA . GLU A 1 96 ? -18.844 10.061 1.367 1.00 53.00 96 GLU A CA 1
ATOM 779 C C . GLU A 1 96 ? -17.775 10.646 2.324 1.00 53.00 96 GLU A C 1
ATOM 781 O O . GLU A 1 96 ? -16.624 10.902 1.955 1.00 53.00 96 GLU A O 1
ATOM 786 N N . LYS A 1 97 ? -18.127 10.730 3.615 1.00 49.88 97 LYS A N 1
ATOM 787 C CA . LYS A 1 97 ? -17.240 11.114 4.724 1.00 49.88 97 LYS A CA 1
ATOM 788 C C . LYS A 1 97 ? -16.163 10.072 5.052 1.00 49.88 97 LYS A C 1
ATOM 790 O O . LYS A 1 97 ? -15.055 10.451 5.429 1.00 49.88 97 LYS A O 1
ATOM 795 N N . GLU A 1 98 ? -16.438 8.772 4.928 1.00 52.69 98 GLU A N 1
ATOM 796 C CA . GLU A 1 98 ? -15.430 7.720 5.139 1.00 52.69 98 GLU A CA 1
ATOM 797 C C . GLU A 1 98 ? -14.383 7.710 4.014 1.00 52.69 98 GLU A C 1
ATOM 799 O O . GLU A 1 98 ? -13.202 7.488 4.295 1.00 52.69 98 GLU A O 1
ATOM 804 N N . LEU A 1 99 ? -14.771 8.025 2.770 1.00 56.97 99 LEU A N 1
ATOM 805 C CA . LEU A 1 99 ? -13.838 8.185 1.644 1.00 56.97 99 LEU A CA 1
ATOM 806 C C . LEU A 1 99 ? -12.869 9.355 1.850 1.00 56.97 99 LEU A C 1
ATOM 808 O O . LEU A 1 99 ? -11.664 9.210 1.612 1.00 56.97 99 LEU A O 1
ATOM 812 N N . GLU A 1 100 ? -13.364 10.496 2.337 1.00 53.59 100 GLU A N 1
ATOM 813 C CA . GLU A 1 100 ? -12.525 11.647 2.698 1.00 53.59 100 GLU A CA 1
ATOM 814 C C . GLU A 1 100 ? -11.552 11.322 3.842 1.00 53.59 100 GLU A C 1
ATOM 816 O O . GLU A 1 100 ? -10.385 11.728 3.828 1.00 53.59 100 GLU A O 1
ATOM 821 N N . VAL A 1 101 ? -12.003 10.557 4.840 1.00 51.16 101 VAL A N 1
ATOM 822 C CA . VAL A 1 101 ? -11.146 10.121 5.949 1.00 51.16 101 VAL A CA 1
ATOM 823 C C . VAL A 1 101 ? -10.116 9.097 5.470 1.00 51.16 101 VAL A C 1
ATOM 825 O O . VAL A 1 101 ? -8.967 9.174 5.888 1.00 51.16 101 VAL A O 1
ATOM 828 N N . MET A 1 102 ? -10.449 8.186 4.552 1.00 53.47 102 MET A N 1
ATOM 829 C CA . MET A 1 102 ? -9.478 7.251 3.961 1.00 53.47 102 MET A CA 1
ATOM 830 C C . MET A 1 102 ? -8.427 7.941 3.081 1.00 53.47 102 MET A C 1
ATOM 832 O O . MET A 1 102 ? -7.297 7.461 2.983 1.00 53.47 102 MET A O 1
ATOM 836 N N . THR A 1 103 ? -8.761 9.069 2.452 1.00 53.84 103 THR A N 1
ATOM 837 C CA . THR A 1 103 ? -7.802 9.859 1.661 1.00 53.84 103 THR A CA 1
ATOM 838 C C . THR A 1 103 ? -6.910 10.759 2.518 1.00 53.84 103 THR A C 1
ATOM 840 O O . THR A 1 103 ? -5.779 11.029 2.100 1.00 53.84 103 THR A O 1
ATOM 843 N N . LYS A 1 104 ? -7.374 11.188 3.704 1.00 52.56 104 LYS A N 1
ATOM 844 C CA . LYS A 1 104 ? -6.634 12.059 4.642 1.00 52.56 104 LYS A CA 1
ATOM 845 C C . LYS A 1 104 ? -5.920 11.306 5.775 1.00 52.56 104 LYS A C 1
ATOM 847 O O . LYS A 1 104 ? -4.897 11.778 6.268 1.00 52.56 104 LYS A O 1
ATOM 852 N N . MET A 1 105 ? -6.415 10.146 6.205 1.00 52.31 105 MET A N 1
ATOM 853 C CA . MET A 1 105 ? -5.908 9.433 7.378 1.00 52.31 105 MET A CA 1
ATOM 854 C C . MET A 1 105 ? -4.897 8.354 6.983 1.00 52.31 105 MET A C 1
ATOM 856 O O . MET A 1 105 ? -5.189 7.416 6.245 1.00 52.31 105 MET A O 1
ATOM 860 N N . ASN A 1 106 ? -3.681 8.479 7.513 1.00 57.53 106 ASN A N 1
ATOM 861 C CA . ASN A 1 106 ? -2.581 7.554 7.265 1.00 57.53 106 ASN A CA 1
ATOM 862 C C . ASN A 1 106 ? -2.982 6.120 7.687 1.00 57.53 106 ASN A C 1
ATOM 864 O O . ASN A 1 106 ? -3.382 5.900 8.833 1.00 57.53 106 ASN A O 1
ATOM 868 N N . PHE A 1 107 ? -2.880 5.138 6.784 1.00 52.84 107 PHE A N 1
ATOM 869 C CA . PHE A 1 107 ? -3.329 3.745 6.974 1.00 52.84 107 PHE A CA 1
ATOM 870 C C . PHE A 1 107 ? -2.826 3.103 8.281 1.00 52.84 107 PHE A C 1
ATOM 872 O O . PHE A 1 107 ? -3.531 2.312 8.918 1.00 52.84 107 PHE A O 1
ATOM 879 N N . ARG A 1 108 ? -1.631 3.499 8.743 1.00 55.28 108 ARG A N 1
ATOM 880 C CA . ARG A 1 108 ? -1.080 3.084 10.043 1.00 55.28 108 ARG A CA 1
ATOM 881 C C . ARG A 1 108 ? -1.989 3.468 11.213 1.00 55.28 108 ARG A C 1
ATOM 883 O O . ARG A 1 108 ? -2.246 2.633 12.075 1.00 55.28 108 ARG A O 1
ATOM 890 N N . VAL A 1 109 ? -2.511 4.693 11.215 1.00 58.22 109 VAL A N 1
ATOM 891 C CA . VAL A 1 109 ? -3.399 5.221 12.261 1.00 58.22 109 VAL A CA 1
ATOM 892 C C . VAL A 1 109 ? -4.738 4.492 12.233 1.00 58.22 109 VAL A C 1
ATOM 894 O O . VAL A 1 109 ? -5.192 4.023 13.272 1.00 58.22 109 VAL A O 1
ATOM 897 N N . HIS A 1 110 ? -5.319 4.281 11.047 1.00 63.75 110 HIS A N 1
ATOM 898 C CA . HIS A 1 110 ? -6.557 3.508 10.905 1.00 63.75 110 HIS A CA 1
ATOM 899 C C . HIS A 1 110 ? -6.416 2.088 11.480 1.00 63.75 110 HIS A C 1
ATOM 901 O O . HIS A 1 110 ? -7.253 1.630 12.261 1.00 63.75 110 HIS A O 1
ATOM 907 N N . ARG A 1 111 ? -5.316 1.396 11.154 1.00 66.62 111 ARG A N 1
ATOM 908 C CA . ARG A 1 111 ? -5.032 0.045 11.659 1.00 66.62 111 ARG A CA 1
ATOM 909 C C . ARG A 1 111 ? -4.819 0.025 13.180 1.00 66.62 111 ARG A C 1
ATOM 911 O O . ARG A 1 111 ? -5.193 -0.956 13.821 1.00 66.62 111 ARG A O 1
AT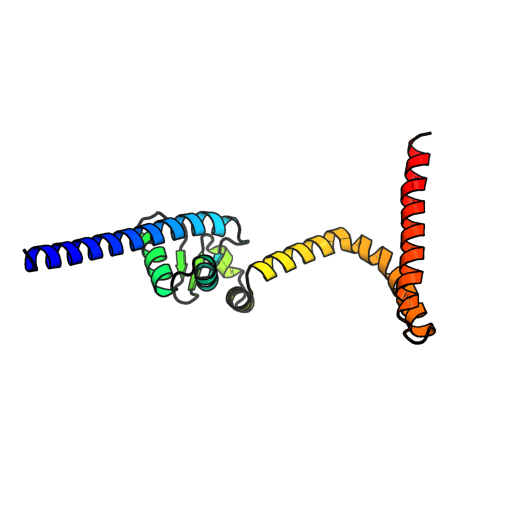OM 918 N N . ILE A 1 112 ? -4.227 1.073 13.757 1.00 70.50 112 ILE A N 1
ATOM 919 C CA . ILE A 1 112 ? -4.051 1.217 15.212 1.00 70.50 112 ILE A CA 1
ATOM 920 C C . ILE A 1 112 ? -5.398 1.471 15.896 1.00 70.50 112 ILE A C 1
ATOM 922 O O . ILE A 1 112 ? -5.723 0.755 16.835 1.00 70.50 112 ILE A O 1
ATOM 926 N N . ILE A 1 113 ? -6.217 2.402 15.395 1.00 71.75 113 ILE A N 1
ATOM 927 C CA . ILE A 1 113 ? -7.550 2.698 15.948 1.00 71.75 113 ILE A CA 1
ATOM 928 C C . ILE A 1 113 ? -8.440 1.456 15.903 1.00 71.75 113 ILE A C 1
ATOM 930 O O . ILE A 1 113 ? -9.106 1.134 16.882 1.00 71.75 113 ILE A O 1
ATOM 934 N N . LYS A 1 114 ? -8.424 0.708 14.795 1.00 70.06 114 LYS A N 1
ATOM 935 C CA . LYS A 1 114 ? -9.218 -0.519 14.667 1.00 70.06 114 LYS A CA 1
ATOM 936 C C . LYS A 1 114 ? -8.771 -1.590 15.665 1.00 70.06 114 LYS A C 1
ATOM 938 O O . LYS A 1 114 ? -9.616 -2.222 16.293 1.00 70.06 114 LYS A O 1
ATOM 943 N N . ARG A 1 115 ? -7.457 -1.751 15.868 1.00 72.06 115 ARG A N 1
ATOM 944 C CA . ARG A 1 115 ? -6.912 -2.644 16.904 1.00 72.06 115 ARG A CA 1
ATOM 945 C C . ARG A 1 115 ? -7.258 -2.170 18.316 1.00 72.06 115 ARG A C 1
ATOM 947 O O . ARG A 1 115 ? -7.671 -2.993 19.120 1.00 72.06 115 ARG A O 1
ATOM 954 N N . LEU A 1 116 ? -7.182 -0.869 18.592 1.00 71.12 116 LEU A N 1
ATOM 955 C CA . LEU A 1 116 ? -7.594 -0.270 19.866 1.00 71.12 116 LEU A CA 1
ATOM 956 C C . LEU A 1 116 ? -9.089 -0.443 20.136 1.00 71.12 116 LEU A C 1
ATOM 958 O O . LEU A 1 116 ? -9.462 -0.701 21.270 1.00 71.12 116 LEU A O 1
ATOM 962 N N . LYS A 1 117 ? -9.948 -0.348 19.117 1.00 70.62 117 LYS A N 1
ATOM 963 C CA . LYS A 1 117 ? -11.398 -0.548 19.256 1.00 70.62 117 LYS A CA 1
ATOM 964 C C . LYS A 1 117 ? -11.742 -2.005 19.572 1.00 70.62 117 LYS A C 1
ATOM 966 O O . LYS A 1 117 ? -12.559 -2.267 20.445 1.00 70.62 117 LYS A O 1
ATOM 971 N N . VAL A 1 118 ? -11.087 -2.955 18.902 1.00 71.31 118 VAL A N 1
ATOM 972 C CA . VAL A 1 118 ? -11.235 -4.392 19.202 1.00 71.31 118 VAL A CA 1
ATOM 973 C C . VAL A 1 118 ? -10.688 -4.717 20.596 1.00 71.31 118 VAL A C 1
ATOM 975 O O . VAL A 1 118 ? -11.347 -5.417 21.359 1.00 71.31 118 VAL A O 1
ATOM 978 N N . PHE A 1 119 ? -9.539 -4.143 20.961 1.00 67.62 119 PHE A N 1
ATOM 979 C CA . PHE A 1 119 ? -8.963 -4.257 22.300 1.00 67.62 119 PHE A CA 1
ATOM 980 C C . PHE A 1 119 ? -9.886 -3.652 23.369 1.00 67.62 119 PHE A C 1
ATOM 982 O O . PHE A 1 119 ? -10.160 -4.289 24.377 1.00 67.62 119 PHE A O 1
ATOM 989 N N . GLY A 1 120 ? -10.446 -2.468 23.127 1.00 69.00 120 GLY A N 1
ATOM 990 C CA . GLY A 1 120 ? -11.411 -1.818 24.010 1.00 69.00 120 GLY A CA 1
ATOM 991 C C . GLY A 1 120 ? -12.705 -2.616 24.177 1.00 69.00 120 GLY A C 1
ATOM 992 O O . GLY A 1 120 ? -13.239 -2.661 25.275 1.00 69.00 120 GLY A O 1
ATOM 993 N N . ASN A 1 121 ? -13.178 -3.315 23.143 1.00 71.25 121 ASN A N 1
ATOM 994 C CA . ASN A 1 121 ? -14.356 -4.181 23.263 1.00 71.25 121 ASN A CA 1
ATOM 995 C C . ASN A 1 121 ? -14.068 -5.487 24.022 1.00 71.25 121 ASN A C 1
ATOM 997 O O . ASN A 1 121 ? -14.925 -5.949 24.767 1.00 71.25 121 ASN A O 1
ATOM 1001 N N . GLN A 1 122 ? -12.885 -6.088 23.857 1.00 69.38 122 GLN A N 1
ATOM 1002 C CA . GLN A 1 122 ? -12.520 -7.336 24.547 1.00 69.38 122 GLN A CA 1
ATOM 1003 C C . GLN A 1 122 ? -12.075 -7.115 25.997 1.00 69.38 122 GLN A C 1
ATOM 1005 O O . GLN A 1 122 ? -12.394 -7.913 26.872 1.00 69.38 122 GLN A O 1
ATOM 1010 N N . TYR A 1 123 ? -11.351 -6.027 26.255 1.00 66.62 123 TYR A N 1
ATOM 1011 C CA . TYR A 1 123 ? -10.790 -5.694 27.564 1.00 6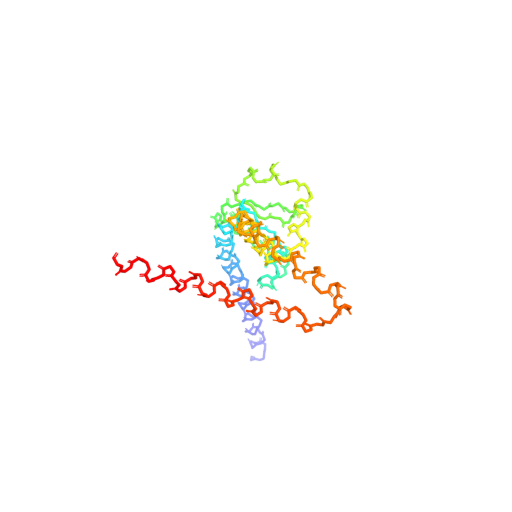6.62 123 TYR A CA 1
ATOM 1012 C C . TYR A 1 123 ? -11.556 -4.565 28.265 1.00 66.62 123 TYR A C 1
ATOM 1014 O O . TYR A 1 123 ? -11.183 -4.163 29.363 1.00 66.62 123 TYR A O 1
ATOM 1022 N N . GLY A 1 124 ? -12.637 -4.045 27.678 1.00 64.06 124 GLY A N 1
ATOM 1023 C CA . GLY A 1 124 ? -13.428 -2.950 28.252 1.00 64.06 124 GLY A CA 1
ATOM 1024 C C . GLY A 1 124 ? -14.018 -3.291 29.617 1.00 64.06 124 GLY A C 1
ATOM 1025 O O . GLY A 1 124 ? -13.990 -2.466 30.525 1.00 64.06 124 GLY A O 1
ATOM 1026 N N . SER A 1 125 ? -14.451 -4.538 29.801 1.00 65.38 125 SER A N 1
ATOM 1027 C CA . SER A 1 125 ? -14.877 -5.079 31.096 1.00 65.38 125 SER A CA 1
ATOM 1028 C C . SER A 1 125 ? -13.744 -5.086 32.128 1.00 65.38 125 SER A C 1
ATOM 1030 O O . SER A 1 125 ? -13.976 -4.799 33.297 1.00 65.38 125 SER A O 1
ATOM 1032 N N . ILE A 1 126 ? -12.504 -5.327 31.701 1.00 65.06 126 ILE A N 1
ATOM 1033 C CA . ILE A 1 126 ? -11.317 -5.270 32.560 1.00 65.06 126 ILE A CA 1
ATOM 1034 C C . ILE A 1 126 ? -11.001 -3.814 32.936 1.00 65.06 126 ILE A C 1
ATOM 1036 O O . ILE A 1 126 ? -10.794 -3.520 34.110 1.00 65.06 126 ILE A O 1
ATOM 1040 N N . PHE A 1 127 ? -11.054 -2.875 31.986 1.00 64.44 127 PHE A N 1
ATOM 1041 C CA . PHE A 1 127 ? -10.897 -1.442 32.276 1.00 64.44 127 PHE A CA 1
ATOM 1042 C C . PHE A 1 127 ? -11.982 -0.900 33.215 1.00 64.44 127 PHE A C 1
ATOM 1044 O O . PHE A 1 127 ? -11.676 -0.096 34.095 1.00 64.44 127 PHE A O 1
ATOM 1051 N N . ALA A 1 128 ? -13.223 -1.376 33.089 1.00 69.50 128 ALA A N 1
ATOM 1052 C CA . ALA A 1 128 ? -14.315 -1.008 33.986 1.00 69.50 128 ALA A CA 1
ATOM 1053 C C . ALA A 1 128 ? -14.045 -1.435 35.440 1.00 69.50 128 ALA A C 1
ATOM 1055 O O . ALA A 1 128 ? -14.346 -0.679 36.360 1.00 69.50 128 ALA A O 1
ATOM 1056 N N . ILE A 1 129 ? -13.405 -2.591 35.656 1.00 67.94 129 ILE A N 1
ATOM 1057 C CA . ILE A 1 129 ? -13.004 -3.071 36.991 1.00 67.94 129 ILE A CA 1
ATOM 1058 C C . ILE A 1 129 ? -11.886 -2.201 37.595 1.00 67.94 129 ILE A C 1
ATOM 1060 O O . ILE A 1 129 ? -11.841 -2.008 38.808 1.00 67.94 129 ILE A O 1
ATOM 1064 N N . PHE A 1 130 ? -11.002 -1.633 36.769 1.00 69.25 130 PHE A N 1
ATOM 1065 C CA . PHE A 1 130 ? -9.916 -0.754 37.225 1.00 69.25 130 PHE A CA 1
ATOM 1066 C C . PHE A 1 130 ? -10.317 0.723 37.364 1.00 69.25 130 PHE A C 1
ATOM 1068 O O . PHE A 1 130 ? -9.606 1.487 38.018 1.00 69.25 130 PHE A O 1
ATOM 1075 N N . SER A 1 131 ? -11.457 1.134 36.803 1.00 75.56 131 SER A N 1
ATOM 1076 C CA . SER A 1 131 ? -11.948 2.519 36.864 1.00 75.56 131 SER A CA 1
ATOM 1077 C C . SER A 1 131 ? -12.121 3.054 38.298 1.00 75.56 131 SER A C 1
ATOM 1079 O O . SER A 1 131 ? -11.670 4.171 38.558 1.00 75.56 131 SER A O 1
ATOM 1081 N N . PRO A 1 132 ? -12.700 2.306 39.262 1.00 79.75 132 PRO A N 1
ATOM 1082 C CA . PRO A 1 132 ? -12.795 2.760 40.651 1.00 79.75 132 PRO A CA 1
ATOM 1083 C C . PRO A 1 132 ? -11.419 2.918 41.307 1.00 79.75 132 PRO A C 1
ATOM 1085 O O . PRO A 1 132 ? -11.193 3.850 42.071 1.00 79.75 132 PRO A O 1
ATOM 1088 N N . LEU A 1 133 ? -10.476 2.037 40.968 1.00 72.25 133 LEU A N 1
ATOM 1089 C CA . LEU A 1 133 ? -9.100 2.070 41.460 1.00 72.25 133 LEU A CA 1
ATOM 1090 C C . LEU A 1 133 ? -8.366 3.327 40.982 1.00 72.25 133 LEU A C 1
ATOM 1092 O O . LEU A 1 133 ? -7.740 4.020 41.780 1.00 72.25 133 LEU A O 1
ATOM 1096 N N . LEU A 1 134 ? -8.507 3.668 39.701 1.00 75.31 134 LEU A N 1
ATOM 1097 C CA . LEU A 1 134 ? -7.967 4.904 39.132 1.00 75.31 134 LEU A CA 1
ATOM 1098 C C . LEU A 1 134 ? -8.620 6.153 39.735 1.00 75.31 134 LEU A C 1
ATOM 1100 O O . LEU A 1 134 ? -7.922 7.129 40.002 1.00 75.31 134 LEU A O 1
ATOM 1104 N N . ALA A 1 135 ? -9.928 6.116 40.005 1.00 81.00 135 ALA A N 1
ATOM 1105 C CA . ALA A 1 135 ? -10.624 7.211 40.675 1.00 81.00 135 ALA A CA 1
ATOM 1106 C C . ALA A 1 135 ? -10.080 7.447 42.094 1.00 81.00 135 ALA A C 1
ATOM 1108 O O . ALA A 1 135 ? -9.826 8.589 42.465 1.00 81.00 135 ALA A O 1
ATOM 1109 N N . VAL A 1 136 ? -9.819 6.387 42.867 1.00 77.56 136 VAL A N 1
ATOM 1110 C CA . VAL A 1 136 ? -9.208 6.499 44.205 1.00 77.56 136 VAL A CA 1
ATOM 1111 C C . VAL A 1 136 ? -7.814 7.130 44.133 1.00 77.56 136 VAL A C 1
ATOM 1113 O O . VAL A 1 136 ? -7.513 8.028 44.918 1.00 77.56 136 VAL A O 1
ATOM 1116 N N . VAL A 1 137 ? -6.983 6.726 43.167 1.00 76.94 137 VAL A N 1
ATOM 1117 C CA . VAL A 1 137 ? -5.661 7.343 42.938 1.00 76.94 137 VAL A CA 1
ATOM 1118 C C . VAL A 1 137 ? -5.800 8.825 42.579 1.00 76.94 137 VAL A C 1
ATOM 1120 O O . VAL A 1 137 ? -5.065 9.658 43.105 1.00 76.94 137 VAL A O 1
ATOM 1123 N N . TYR A 1 138 ? -6.768 9.170 41.727 1.00 77.62 138 TYR A N 1
ATOM 1124 C CA . TYR A 1 138 ? -7.043 10.552 41.334 1.00 77.62 138 TYR A CA 1
ATOM 1125 C C . TYR A 1 138 ? -7.505 11.418 42.516 1.00 77.62 138 TYR A C 1
ATOM 1127 O O . TYR A 1 138 ? -6.997 12.523 42.706 1.00 77.62 138 TYR A O 1
ATOM 1135 N N . TYR A 1 139 ? -8.407 10.912 43.360 1.00 80.00 139 TYR A N 1
ATOM 1136 C CA . TYR A 1 139 ? -8.846 11.627 44.561 1.00 80.00 139 TYR A CA 1
ATOM 1137 C C . TYR A 1 139 ? -7.715 11.799 45.580 1.00 80.00 139 TYR A C 1
ATOM 1139 O O . TYR A 1 139 ? -7.577 12.880 46.150 1.00 80.00 139 TYR A O 1
ATOM 1147 N N . LEU A 1 140 ? -6.857 10.791 45.770 1.00 74.06 140 LEU A N 1
ATOM 1148 C CA . LEU A 1 140 ? -5.664 10.910 46.618 1.00 74.06 140 LEU A CA 1
ATOM 1149 C C . LEU A 1 140 ? -4.674 11.952 46.079 1.00 74.06 140 LEU A C 1
ATOM 1151 O O . LEU A 1 140 ? -4.098 12.718 46.852 1.00 74.06 140 LEU A O 1
ATOM 1155 N N . PHE A 1 141 ? -4.504 12.025 44.759 1.00 77.94 141 PHE A N 1
ATOM 1156 C CA . PHE A 1 141 ? -3.683 13.047 44.109 1.00 77.94 141 PHE A CA 1
ATOM 1157 C C . PHE A 1 141 ? -4.248 14.461 44.314 1.00 77.94 141 PHE A C 1
ATOM 1159 O O . PHE A 1 141 ? -3.505 15.393 44.629 1.00 77.94 141 PHE A O 1
ATOM 1166 N N . MET A 1 142 ? -5.569 14.622 44.205 1.00 75.81 142 MET A N 1
ATOM 1167 C CA . MET A 1 142 ? -6.240 15.902 44.441 1.00 75.81 142 MET A CA 1
ATOM 1168 C C . MET A 1 142 ? -6.135 16.338 45.913 1.00 75.81 142 MET A C 1
ATOM 1170 O O . MET A 1 142 ? -5.823 17.493 46.191 1.00 75.81 142 MET A O 1
ATOM 1174 N N . LEU A 1 143 ? -6.317 15.404 46.855 1.00 78.00 143 LEU A N 1
ATOM 1175 C CA . LEU A 1 143 ? -6.230 15.651 48.301 1.00 78.00 143 LEU A CA 1
ATOM 1176 C C . LEU A 1 143 ? -4.815 15.996 48.783 1.00 78.00 143 LEU A C 1
ATOM 1178 O O . LEU A 1 143 ? -4.658 16.695 49.778 1.00 78.00 143 LEU A O 1
ATOM 1182 N N . THR A 1 144 ? -3.783 15.532 48.080 1.00 73.94 144 THR A N 1
ATOM 1183 C CA . THR A 1 144 ? -2.375 15.797 48.423 1.00 73.94 144 THR A CA 1
ATOM 1184 C C . THR A 1 144 ? -1.790 17.020 47.721 1.00 73.94 144 THR A C 1
ATOM 1186 O O . THR A 1 144 ? -0.576 17.215 47.733 1.00 73.94 144 THR A O 1
ATOM 1189 N N . GLY A 1 145 ? -2.640 17.862 47.122 1.00 77.12 145 GLY A N 1
ATOM 1190 C CA . GLY A 1 145 ? -2.214 19.116 46.503 1.00 77.12 145 GLY A CA 1
ATOM 1191 C C . GLY A 1 145 ? -1.431 18.914 45.206 1.00 77.12 145 GLY A C 1
ATOM 1192 O O . GLY A 1 145 ? -0.488 19.653 44.948 1.00 77.12 145 GLY A O 1
ATOM 1193 N N . GLN A 1 146 ? -1.804 17.909 44.402 1.00 76.56 146 GLN A N 1
ATOM 1194 C CA . GLN A 1 146 ? -1.149 17.562 43.132 1.00 76.56 146 GLN A CA 1
ATOM 1195 C C . GLN A 1 146 ? 0.310 17.101 43.276 1.00 76.56 146 G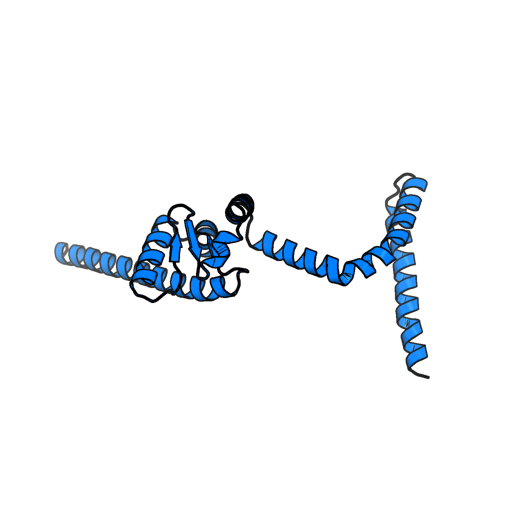LN A C 1
ATOM 1197 O O . GLN A 1 146 ? 1.113 17.240 42.352 1.00 76.56 146 GLN A O 1
ATOM 1202 N N . ASN A 1 147 ? 0.671 16.522 44.422 1.00 76.00 147 ASN A N 1
ATOM 1203 C CA . ASN A 1 147 ? 2.007 15.976 44.611 1.00 76.00 147 ASN A CA 1
ATOM 1204 C C . ASN A 1 147 ? 2.212 14.740 43.704 1.00 76.00 147 ASN A C 1
ATOM 1206 O O . ASN A 1 147 ? 1.523 13.738 43.882 1.00 76.00 147 ASN A O 1
ATOM 1210 N N . PRO A 1 148 ? 3.168 14.737 42.757 1.00 72.81 148 PRO A N 1
ATOM 1211 C CA . PRO A 1 148 ? 3.388 13.598 41.859 1.00 72.81 148 PRO A CA 1
ATOM 1212 C C . PRO A 1 148 ? 3.812 12.311 42.592 1.00 72.81 148 PRO A C 1
ATOM 1214 O O . PRO A 1 148 ? 3.658 11.213 42.053 1.00 72.81 148 PRO A O 1
ATOM 1217 N N . GLY A 1 149 ? 4.294 12.420 43.836 1.00 76.75 149 GLY A N 1
ATOM 1218 C CA . GLY A 1 149 ? 4.651 11.276 44.673 1.00 76.75 149 GLY A CA 1
ATOM 1219 C C . GLY A 1 149 ? 3.467 10.380 45.048 1.00 76.75 149 GLY A C 1
ATOM 1220 O O . GLY A 1 149 ? 3.651 9.170 45.182 1.00 76.75 149 GLY A O 1
ATOM 1221 N N . THR A 1 150 ? 2.242 10.911 45.158 1.00 74.56 150 THR A N 1
ATOM 1222 C CA . THR A 1 150 ? 1.073 10.081 45.502 1.00 74.56 150 THR A CA 1
ATOM 1223 C C . THR A 1 150 ? 0.679 9.124 44.389 1.00 74.56 150 THR A C 1
ATOM 1225 O O . THR A 1 150 ? 0.302 7.994 44.682 1.00 74.56 150 THR A O 1
ATOM 1228 N N . ILE A 1 151 ? 0.858 9.503 43.123 1.00 74.88 151 ILE A N 1
ATOM 1229 C CA . ILE A 1 151 ? 0.606 8.605 41.986 1.00 74.88 151 ILE A CA 1
ATOM 1230 C C . ILE A 1 151 ? 1.562 7.403 42.037 1.00 74.88 151 ILE A C 1
ATOM 1232 O O . ILE A 1 151 ? 1.132 6.261 41.865 1.00 74.88 151 ILE A O 1
ATOM 1236 N N . LEU A 1 152 ? 2.846 7.647 42.325 1.00 75.31 152 LEU A N 1
ATOM 1237 C CA . LEU A 1 152 ? 3.865 6.598 42.427 1.00 75.31 152 LEU A CA 1
ATOM 1238 C C . LEU A 1 152 ? 3.612 5.660 43.613 1.00 75.31 152 LEU A C 1
ATOM 1240 O O . LEU A 1 152 ? 3.665 4.441 43.451 1.00 75.31 152 LEU A O 1
ATOM 1244 N N . ILE A 1 153 ? 3.294 6.211 44.788 1.00 77.25 153 ILE A N 1
ATOM 1245 C CA . ILE A 1 153 ? 3.034 5.427 46.004 1.00 77.25 153 ILE A CA 1
ATOM 1246 C C . ILE A 1 153 ? 1.760 4.592 45.845 1.00 77.25 153 ILE A C 1
ATOM 1248 O O . ILE A 1 153 ? 1.771 3.391 46.116 1.00 77.25 153 ILE A O 1
ATOM 1252 N N . SER A 1 154 ? 0.667 5.185 45.362 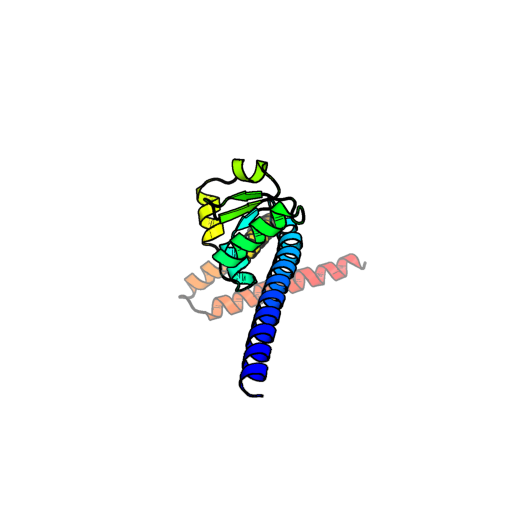1.00 75.12 154 SER A N 1
ATOM 1253 C CA . SER A 1 154 ? -0.579 4.448 45.148 1.00 75.12 154 SER A CA 1
ATOM 1254 C C . SER A 1 154 ? -0.429 3.385 44.057 1.00 75.12 154 SER A C 1
ATOM 1256 O O . SER A 1 154 ? -0.893 2.262 44.240 1.00 75.12 154 SER A O 1
ATOM 1258 N N . GLY A 1 155 ? 0.286 3.685 42.966 1.00 78.19 155 GLY A N 1
ATOM 1259 C CA . GLY A 1 155 ? 0.618 2.703 41.932 1.00 78.19 155 GLY A CA 1
ATOM 1260 C C . GLY A 1 155 ? 1.435 1.524 42.472 1.00 78.19 155 GLY A C 1
ATOM 1261 O O . GLY A 1 155 ? 1.146 0.374 42.138 1.00 78.19 155 GLY A O 1
ATOM 1262 N N . PHE A 1 156 ? 2.394 1.786 43.366 1.00 81.56 156 PHE A N 1
ATOM 1263 C CA . PHE A 1 156 ? 3.183 0.749 44.030 1.00 81.56 156 PHE A CA 1
ATOM 1264 C C . PHE A 1 156 ? 2.313 -0.173 44.899 1.00 81.56 156 PHE A C 1
ATOM 1266 O O . PHE A 1 156 ? 2.391 -1.393 44.756 1.00 81.56 156 PHE A O 1
ATOM 1273 N N . PHE A 1 157 ? 1.425 0.378 45.734 1.00 80.19 157 PHE A N 1
ATOM 1274 C CA . PHE A 1 157 ? 0.511 -0.425 46.560 1.00 80.19 157 PHE A CA 1
ATOM 1275 C C . PHE A 1 157 ? -0.434 -1.294 45.724 1.00 80.19 157 PHE A C 1
ATOM 1277 O O . PHE A 1 157 ? -0.634 -2.468 46.039 1.00 80.19 157 PHE A O 1
ATOM 1284 N N . ILE A 1 158 ? -0.974 -0.750 44.633 1.00 79.38 158 ILE A N 1
ATOM 1285 C CA . ILE A 1 158 ? -1.844 -1.491 43.711 1.00 79.38 158 ILE A CA 1
ATOM 1286 C C . ILE A 1 158 ? -1.064 -2.621 43.026 1.00 79.38 158 ILE A C 1
ATOM 1288 O O . ILE A 1 158 ? -1.560 -3.744 42.932 1.00 79.38 158 ILE A O 1
ATOM 1292 N N . GLY A 1 159 ? 0.172 -2.351 42.597 1.00 79.94 159 GLY A N 1
ATOM 1293 C CA . GLY A 1 159 ? 1.061 -3.347 42.000 1.00 79.94 159 GLY A CA 1
ATOM 1294 C C . GLY A 1 159 ? 1.398 -4.490 42.958 1.00 79.94 159 GLY A C 1
ATOM 1295 O O . GLY A 1 159 ? 1.291 -5.655 42.577 1.00 79.94 159 GLY A O 1
ATOM 1296 N N . VAL A 1 160 ? 1.726 -4.180 44.217 1.00 82.62 160 VAL A N 1
ATOM 1297 C CA . VAL A 1 160 ? 1.991 -5.185 45.261 1.00 82.62 160 VAL A CA 1
ATOM 1298 C C . VAL A 1 160 ? 0.739 -6.012 45.565 1.00 82.62 160 VAL A C 1
ATOM 1300 O O . VAL A 1 160 ? 0.831 -7.234 45.673 1.00 82.62 160 VAL A O 1
ATOM 1303 N N . LEU A 1 161 ? -0.439 -5.384 45.644 1.00 78.38 161 LEU A N 1
ATOM 1304 C CA . LEU A 1 161 ? -1.706 -6.079 45.885 1.00 78.38 161 LEU A CA 1
ATOM 1305 C C . LEU A 1 161 ? -2.056 -7.043 44.738 1.00 78.38 161 LEU A C 1
ATOM 1307 O O . LEU A 1 161 ? -2.405 -8.198 44.980 1.00 78.38 161 LEU A O 1
ATOM 1311 N N . LEU A 1 162 ? -1.910 -6.599 43.485 1.00 77.25 162 LEU A N 1
ATOM 1312 C CA . LEU A 1 162 ? -2.118 -7.437 42.301 1.00 77.25 162 LEU A CA 1
ATOM 1313 C C . LEU A 1 162 ? -1.114 -8.590 42.242 1.00 77.25 162 LEU A C 1
ATOM 1315 O O . LEU A 1 162 ? -1.503 -9.728 41.977 1.00 77.25 162 LEU A O 1
ATOM 1319 N N . PHE A 1 163 ? 0.159 -8.317 42.531 1.00 81.50 163 PHE A N 1
ATOM 1320 C CA . PHE A 1 163 ? 1.200 -9.338 42.581 1.00 81.50 163 PHE A CA 1
ATOM 1321 C C . PHE A 1 163 ? 0.902 -10.386 43.661 1.00 81.50 163 PHE A C 1
ATOM 1323 O O . PHE A 1 163 ? 0.989 -11.585 43.397 1.00 81.50 163 PHE A O 1
ATOM 1330 N N . TYR A 1 164 ? 0.469 -9.949 44.847 1.00 81.38 164 TYR A N 1
ATOM 1331 C CA . TYR A 1 164 ? 0.063 -10.829 45.940 1.00 81.38 164 TYR A CA 1
ATOM 1332 C C . TYR A 1 164 ? -1.140 -11.704 45.562 1.00 81.38 164 TYR A C 1
ATOM 1334 O O . TYR A 1 164 ? -1.090 -12.915 45.761 1.00 81.38 164 TYR A O 1
ATOM 1342 N N . ILE A 1 165 ? -2.193 -11.135 44.963 1.00 76.69 165 ILE A N 1
ATOM 1343 C CA . ILE A 1 165 ? -3.378 -11.895 44.523 1.00 76.69 165 ILE A CA 1
ATOM 1344 C C . ILE A 1 165 ? -3.004 -12.930 43.448 1.00 76.69 165 ILE A C 1
ATOM 1346 O O . ILE A 1 165 ? -3.431 -14.084 43.528 1.00 76.69 165 ILE A O 1
ATOM 1350 N N . LEU A 1 166 ? -2.176 -12.550 42.469 1.00 72.19 166 LEU A N 1
ATOM 1351 C CA . LEU A 1 166 ? -1.733 -13.440 41.390 1.00 72.19 166 LEU A CA 1
ATOM 1352 C C . LEU A 1 166 ? -0.846 -14.589 41.897 1.00 72.19 166 LEU A C 1
ATOM 1354 O O . LEU A 1 166 ? -0.983 -15.720 41.429 1.00 72.19 166 LEU A O 1
ATOM 1358 N N . PHE A 1 167 ? 0.042 -14.332 42.861 1.00 71.31 167 PHE A N 1
ATOM 1359 C CA . PHE A 1 167 ? 0.907 -15.367 43.439 1.00 71.31 167 PHE A CA 1
ATOM 1360 C C . PHE A 1 167 ? 0.218 -16.219 44.509 1.00 71.31 167 PHE A C 1
ATOM 1362 O O . PHE A 1 167 ? 0.565 -17.393 44.648 1.00 71.31 167 PHE A O 1
ATOM 1369 N N . LYS A 1 168 ? -0.770 -15.682 45.236 1.00 68.88 168 LYS A N 1
ATOM 1370 C CA . LYS A 1 168 ? -1.556 -16.450 46.211 1.00 68.88 168 LYS A CA 1
ATOM 1371 C C . LYS A 1 168 ? -2.425 -17.502 45.519 1.00 68.88 168 LYS A C 1
ATOM 1373 O O . LYS A 1 168 ? -2.386 -18.658 45.931 1.00 68.88 168 LYS A O 1
ATOM 1378 N N . LYS A 1 169 ? -3.089 -17.153 44.408 1.00 55.22 169 LYS A N 1
ATOM 1379 C CA . LYS A 1 169 ? -3.879 -18.117 43.615 1.00 55.22 169 LYS A CA 1
ATOM 1380 C C . LYS A 1 169 ? -3.054 -19.308 43.111 1.00 55.22 169 LYS A C 1
ATOM 1382 O O . LYS A 1 169 ? -3.527 -20.434 43.135 1.00 55.22 169 LYS A O 1
ATOM 1387 N N . ARG A 1 170 ? -1.777 -19.101 42.763 1.00 55.00 170 ARG A N 1
ATOM 1388 C CA . ARG A 1 170 ? -0.876 -20.196 42.345 1.00 55.00 170 ARG A CA 1
ATOM 1389 C C . ARG A 1 170 ? -0.564 -21.226 43.439 1.00 55.00 170 ARG A C 1
ATOM 1391 O O . ARG A 1 170 ? -0.059 -22.296 43.103 1.00 55.00 170 ARG A O 1
ATOM 1398 N N . LYS A 1 171 ? -0.779 -20.907 44.720 1.00 53.22 171 LYS A N 1
ATOM 1399 C CA . LYS A 1 171 ? -0.595 -21.855 45.832 1.00 53.22 171 LYS A CA 1
ATOM 1400 C C . LYS A 1 171 ? -1.863 -22.647 46.156 1.00 53.22 171 LYS A C 1
ATOM 1402 O O . LYS A 1 171 ? -1.729 -23.743 46.681 1.00 53.22 171 LYS A O 1
ATOM 1407 N N . GLU A 1 172 ? -3.042 -22.122 45.832 1.00 51.56 172 GLU A N 1
ATOM 1408 C CA . GLU A 1 172 ? -4.323 -22.813 46.041 1.00 51.56 172 GLU A CA 1
ATOM 1409 C C . GLU A 1 172 ? -4.586 -23.866 44.948 1.00 51.56 172 GLU A C 1
ATOM 1411 O O . GLU A 1 172 ? -5.060 -24.944 45.269 1.00 51.56 172 GLU A O 1
ATOM 1416 N N . ASP A 1 173 ? -4.144 -23.643 43.702 1.00 48.59 173 ASP A N 1
ATOM 1417 C CA . ASP A 1 173 ? -4.271 -24.622 42.597 1.00 48.59 173 ASP A CA 1
ATOM 1418 C C . ASP A 1 173 ? -3.265 -25.800 42.662 1.00 48.59 173 ASP A C 1
ATOM 1420 O O . ASP A 1 173 ? -3.170 -26.604 41.733 1.00 48.59 173 ASP A O 1
ATOM 1424 N N . LYS A 1 174 ? -2.449 -25.885 43.721 1.00 44.44 174 LYS A N 1
ATOM 1425 C CA . LYS A 1 174 ? -1.429 -26.936 43.915 1.00 44.44 174 LYS A CA 1
ATOM 1426 C C . LYS A 1 174 ? -1.640 -27.791 45.173 1.00 44.44 174 LYS A C 1
ATOM 1428 O O . LYS A 1 174 ? -0.742 -28.571 45.495 1.00 44.44 174 LYS A O 1
ATOM 1433 N N . MET A 1 175 ? -2.766 -27.642 45.874 1.00 36.78 175 MET A N 1
ATOM 1434 C CA . MET A 1 175 ? -3.180 -28.543 46.960 1.00 36.78 175 MET A CA 1
ATOM 1435 C C . MET A 1 175 ? -4.285 -29.483 46.498 1.00 36.78 175 MET A C 1
ATOM 1437 O O . MET A 1 175 ? -5.218 -28.995 45.827 1.00 36.78 175 MET A O 1
#

Radius of gyration: 28.37 Å; chains: 1; bounding box: 55×48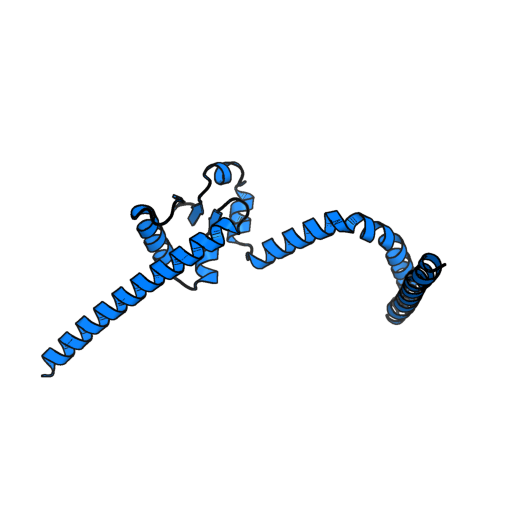×82 Å

Foldseek 3Di:
DVVVVVVVVVVVVVVVVVVVLVVLLVVLLVCLVVVLVVDDQSKDALLQVCVVVVDDSVSSVVSVVVCVVVVSDQWDADPVLRMTGNDPVSVVPCDPVNSVCNNVPHVVVVVVVVVVVVVCVVCVVVVVVCVVLVVVLVVQCVVVVNDPVSNVVSVVVVVVVVVCVVVVVVVVVPD

pLDDT: mean 76.68, std 12.73, range [36.78, 92.5]